Protein AF-A0A7X7KH08-F1 (afdb_monomer_lite)

Foldseek 3Di:
DVVVVVVVVVVVVVVVVVVPPPPPPDPQAAAEDEDDPCVDPVNVVVQCQLPPCPDDDPSNRHHYD

Structure (mmCIF, N/CA/C/O backbone):
data_AF-A0A7X7KH08-F1
#
_entry.id   AF-A0A7X7KH08-F1
#
loop_
_atom_site.group_PDB
_atom_site.id
_atom_site.type_symbol
_atom_site.label_atom_id
_atom_site.label_alt_id
_atom_site.label_comp_id
_atom_site.label_asym_id
_atom_site.label_entity_id
_atom_site.label_seq_id
_atom_site.pdbx_PDB_ins_code
_atom_site.Cartn_x
_atom_site.Cartn_y
_atom_site.Cartn_z
_atom_site.occupancy
_atom_site.B_iso_or_equiv
_atom_site.auth_seq_id
_atom_site.auth_comp_id
_atom_site.auth_asym_id
_atom_site.auth_atom_id
_atom_site.pdbx_PDB_model_num
ATOM 1 N N . MET A 1 1 ? -25.767 -2.287 59.989 1.00 54.38 1 MET A N 1
ATOM 2 C CA . MET A 1 1 ? -25.799 -3.168 58.794 1.00 54.38 1 MET A CA 1
ATOM 3 C C . MET A 1 1 ? -26.058 -2.445 57.470 1.00 54.38 1 MET A C 1
ATOM 5 O O . MET A 1 1 ? -25.442 -2.829 56.494 1.00 54.38 1 MET A O 1
ATOM 9 N N . LYS A 1 2 ? -26.886 -1.389 57.399 1.00 59.59 2 LYS A N 1
ATOM 10 C CA . LYS A 1 2 ? -27.253 -0.721 56.126 1.00 59.59 2 LYS A CA 1
ATOM 11 C C . LYS A 1 2 ? -26.086 0.003 55.413 1.00 59.59 2 LYS A C 1
ATOM 13 O O . LYS A 1 2 ? -25.986 -0.049 54.199 1.00 59.59 2 LYS A O 1
ATOM 18 N N . ILE A 1 3 ? -25.168 0.612 56.173 1.00 68.56 3 ILE A N 1
ATOM 19 C CA . ILE A 1 3 ? -24.014 1.376 55.645 1.00 68.56 3 ILE A CA 1
ATOM 20 C C . ILE A 1 3 ? -22.924 0.476 55.038 1.00 68.56 3 ILE A C 1
ATOM 22 O O . ILE A 1 3 ? -22.337 0.818 54.019 1.00 68.56 3 ILE A O 1
ATOM 26 N N . SER A 1 4 ? -22.686 -0.700 55.627 1.00 61.91 4 SER A N 1
ATOM 27 C CA . SER A 1 4 ? -21.658 -1.640 55.154 1.00 61.91 4 SER A CA 1
ATOM 28 C C . SER A 1 4 ? -22.022 -2.271 53.804 1.00 61.91 4 SER A C 1
ATOM 30 O O . SER A 1 4 ? -21.145 -2.471 52.969 1.00 61.91 4 SER A O 1
ATOM 32 N N . VAL A 1 5 ? -23.318 -2.495 53.553 1.00 69.31 5 VAL A N 1
ATOM 33 C CA . VAL A 1 5 ? -23.827 -3.029 52.278 1.00 69.31 5 VAL A CA 1
ATOM 34 C C . VAL A 1 5 ? -23.691 -1.999 51.147 1.00 69.31 5 VAL A C 1
ATOM 36 O O . VAL A 1 5 ? -23.259 -2.353 50.054 1.00 69.31 5 VAL A O 1
ATOM 39 N N . CYS A 1 6 ? -23.959 -0.713 51.410 1.00 69.12 6 CYS A N 1
ATOM 40 C CA . CYS A 1 6 ? -23.746 0.348 50.416 1.00 69.12 6 CYS A CA 1
ATOM 41 C C . CYS A 1 6 ?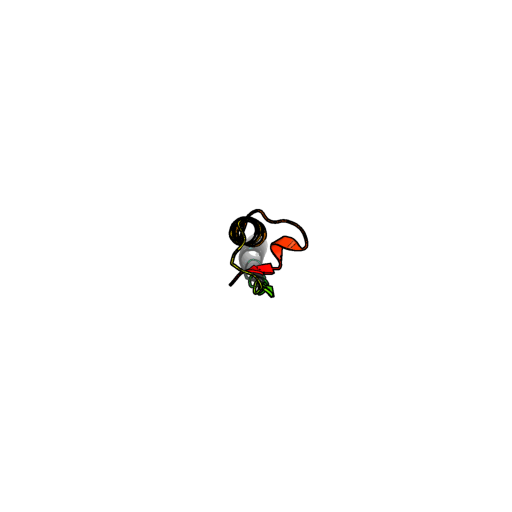 -22.264 0.545 50.072 1.00 69.12 6 CYS A C 1
ATOM 43 O O . CYS A 1 6 ? -21.930 0.744 48.906 1.00 69.12 6 CYS A O 1
ATOM 45 N N . LEU A 1 7 ? -21.371 0.459 51.064 1.00 72.62 7 LEU A N 1
ATOM 46 C CA . LEU A 1 7 ? -19.930 0.621 50.847 1.00 72.62 7 LEU A CA 1
ATOM 47 C C . LEU A 1 7 ? -19.351 -0.528 50.005 1.00 72.62 7 LEU A C 1
ATOM 49 O O . LEU A 1 7 ? -18.533 -0.301 49.117 1.00 72.62 7 LEU A O 1
ATOM 53 N N . SER A 1 8 ? -19.843 -1.749 50.235 1.00 73.06 8 SER A N 1
ATOM 54 C CA . SER A 1 8 ? -19.525 -2.933 49.429 1.00 73.06 8 SER A CA 1
ATOM 55 C C . SER A 1 8 ? -20.036 -2.810 47.989 1.00 73.06 8 SER A C 1
ATOM 57 O O . SER A 1 8 ? -19.293 -3.107 47.055 1.00 73.06 8 SER A O 1
ATOM 59 N N . SER A 1 9 ? -21.268 -2.329 47.794 1.00 73.44 9 SER A N 1
ATOM 60 C CA . SER A 1 9 ? -21.847 -2.147 46.458 1.00 73.44 9 SER A CA 1
ATOM 61 C C . SER A 1 9 ? -21.118 -1.072 45.648 1.00 73.44 9 SER A C 1
ATOM 63 O O . SER A 1 9 ? -20.935 -1.236 44.444 1.00 73.44 9 SER A O 1
ATOM 65 N N . LEU A 1 10 ? -20.687 0.016 46.292 1.00 77.62 10 LEU A N 1
ATOM 66 C CA . LE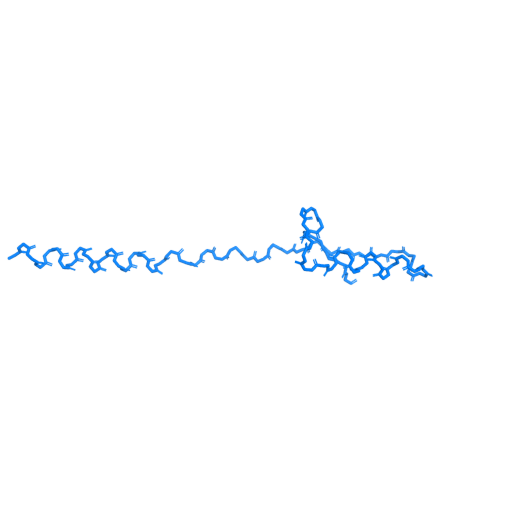U A 1 10 ? -19.961 1.094 45.622 1.00 77.62 10 LEU A CA 1
ATOM 67 C C . LEU A 1 10 ? -18.553 0.648 45.204 1.00 77.62 10 LEU A C 1
ATOM 69 O O . LEU A 1 10 ? -18.125 0.932 44.088 1.00 77.62 10 LEU A O 1
ATOM 73 N N . ALA A 1 11 ? -17.867 -0.109 46.066 1.00 78.50 11 ALA A N 1
ATOM 74 C CA . ALA A 1 11 ? -16.571 -0.701 45.745 1.00 78.50 11 ALA A CA 1
ATOM 75 C C . ALA A 1 11 ? -16.674 -1.694 44.575 1.00 78.50 11 ALA A C 1
ATOM 77 O O . ALA A 1 11 ? -15.826 -1.690 43.687 1.00 78.50 11 ALA A O 1
ATOM 78 N N . PHE A 1 12 ? -17.740 -2.498 44.531 1.00 78.12 12 PHE A N 1
ATOM 79 C CA . PHE A 1 12 ? -17.973 -3.447 43.443 1.00 78.12 12 PHE A CA 1
ATOM 80 C C . PHE A 1 12 ? -18.223 -2.749 42.095 1.00 78.12 12 PHE A C 1
ATOM 82 O O . PHE A 1 12 ? -17.640 -3.140 41.084 1.00 78.12 12 PHE A O 1
ATOM 89 N N . CYS A 1 13 ? -19.010 -1.666 42.077 1.00 76.19 13 CYS A N 1
ATOM 90 C CA . CYS A 1 13 ? -19.208 -0.851 40.871 1.00 76.19 13 CYS A CA 1
ATOM 91 C C . CYS A 1 13 ? -17.908 -0.201 40.377 1.00 76.19 13 CYS A C 1
ATOM 93 O O . CYS A 1 13 ? -17.687 -0.115 39.170 1.00 76.19 13 CYS A O 1
ATOM 95 N N . LEU A 1 14 ? -17.039 0.232 41.293 1.00 75.75 14 LEU A N 1
ATOM 96 C CA . LEU A 1 14 ? -15.765 0.857 40.935 1.00 75.75 14 LEU A CA 1
ATOM 97 C C . LEU A 1 14 ? -14.794 -0.147 40.289 1.00 75.75 14 LEU A C 1
ATOM 99 O O . LEU A 1 14 ? -14.068 0.205 39.364 1.00 75.75 14 LEU A O 1
ATOM 103 N N . ILE A 1 15 ? -14.825 -1.408 40.731 1.00 73.69 15 ILE A N 1
ATOM 104 C CA . ILE A 1 15 ? -14.017 -2.495 40.156 1.00 73.69 15 ILE A CA 1
ATOM 105 C C . ILE A 1 15 ? -14.531 -2.891 38.762 1.00 73.69 15 ILE A C 1
ATOM 107 O O . ILE A 1 15 ? -13.734 -3.180 37.874 1.00 73.69 15 ILE A O 1
ATOM 111 N N . LEU A 1 16 ? -15.846 -2.865 38.531 1.00 69.81 16 LEU A N 1
ATOM 112 C CA . LEU A 1 16 ? -16.426 -3.150 37.212 1.00 69.81 16 LEU A CA 1
ATOM 113 C C . LEU A 1 16 ? -16.105 -2.068 36.170 1.00 69.81 16 LEU A C 1
ATOM 115 O O . LEU A 1 16 ? -15.918 -2.393 35.000 1.00 69.81 16 LEU A O 1
ATOM 119 N N . ALA A 1 17 ? -16.003 -0.802 36.581 1.00 66.81 17 ALA A N 1
ATOM 120 C CA . ALA A 1 17 ? -15.701 0.305 35.672 1.00 66.81 17 ALA A CA 1
ATOM 121 C C . ALA A 1 17 ? -14.275 0.249 35.091 1.00 66.81 17 ALA A C 1
ATOM 123 O O . ALA A 1 17 ? -14.066 0.698 33.969 1.00 66.81 17 ALA A O 1
ATOM 124 N N . VAL A 1 18 ? -13.306 -0.331 35.812 1.00 62.25 18 VAL A N 1
ATOM 125 C CA . VAL A 1 18 ? -11.901 -0.410 35.361 1.00 62.25 18 VAL A CA 1
ATOM 126 C C . VAL A 1 18 ? -11.622 -1.607 34.441 1.00 62.25 18 VAL A C 1
ATOM 128 O O . VAL A 1 18 ? -10.587 -1.668 33.788 1.00 62.25 18 VAL A O 1
ATOM 131 N N . ALA A 1 19 ? -12.538 -2.576 34.368 1.00 62.91 19 ALA A N 1
ATOM 132 C CA . ALA A 1 19 ? -12.354 -3.796 33.579 1.00 62.91 19 ALA A CA 1
ATOM 133 C C . ALA A 1 19 ? -12.710 -3.631 32.083 1.00 62.91 19 ALA A C 1
ATOM 135 O O . ALA A 1 19 ? -12.526 -4.563 31.303 1.00 62.91 19 ALA A O 1
ATOM 136 N N . GLY A 1 20 ? -13.236 -2.468 31.675 1.00 60.50 20 GLY A N 1
ATOM 137 C CA . GLY A 1 20 ? -13.818 -2.244 30.346 1.00 60.50 20 GLY A CA 1
ATOM 138 C C . GLY A 1 20 ? -12.854 -1.837 29.223 1.00 60.50 20 GLY A C 1
ATOM 139 O O . GLY A 1 20 ? -13.295 -1.703 28.087 1.00 60.50 20 GLY A O 1
ATOM 140 N N . GLU A 1 21 ? -11.563 -1.635 29.492 1.00 57.19 21 GLU A N 1
ATOM 141 C CA . GLU A 1 21 ? -10.652 -0.961 28.544 1.00 57.19 21 GLU A CA 1
ATOM 142 C C . GLU A 1 21 ? -9.803 -1.911 27.671 1.00 57.19 21 GLU A C 1
ATOM 144 O O . GLU A 1 21 ? -9.001 -1.455 26.860 1.00 57.19 21 GLU A O 1
ATOM 149 N N . CYS A 1 22 ? -9.965 -3.235 27.775 1.00 51.84 22 CYS A N 1
ATOM 150 C CA . CYS A 1 22 ? -9.076 -4.192 27.091 1.00 51.84 22 CYS A CA 1
ATOM 151 C C . CYS A 1 22 ? -9.488 -4.611 25.667 1.00 51.84 22 CYS A C 1
ATOM 153 O O . CYS A 1 22 ? -8.859 -5.502 25.100 1.00 51.84 22 CYS A O 1
ATOM 155 N N . LEU A 1 23 ? -10.488 -3.980 25.051 1.00 59.84 23 LEU A N 1
ATOM 156 C CA . LEU A 1 23 ? -10.832 -4.219 23.642 1.00 59.84 23 LEU A CA 1
ATOM 157 C C . LEU A 1 23 ? -10.202 -3.141 22.754 1.00 59.84 23 LEU A C 1
ATOM 159 O O . LEU A 1 23 ? -10.892 -2.386 22.075 1.00 59.84 23 LEU A O 1
ATOM 163 N N . ALA A 1 24 ? -8.872 -3.052 22.778 1.00 59.69 24 ALA A N 1
ATOM 164 C CA . ALA A 1 24 ? -8.156 -2.403 21.691 1.00 59.69 24 ALA A CA 1
ATOM 165 C C . ALA A 1 24 ? -8.246 -3.339 20.479 1.00 59.69 24 ALA A C 1
ATOM 167 O O . ALA A 1 24 ? -7.630 -4.406 20.473 1.00 59.69 24 ALA A O 1
ATOM 168 N N . ASP A 1 25 ? -9.056 -2.962 19.489 1.00 60.88 25 ASP A N 1
ATOM 169 C CA . ASP A 1 25 ? -9.070 -3.607 18.179 1.00 60.88 25 ASP A CA 1
ATOM 170 C C . ASP A 1 25 ? -7.625 -3.593 17.659 1.00 60.88 25 ASP A C 1
A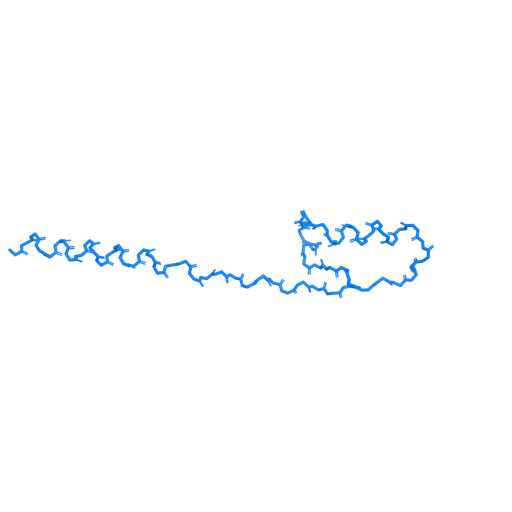TOM 172 O O . ASP A 1 25 ? -7.006 -2.529 17.538 1.00 60.88 25 ASP A O 1
ATOM 176 N N . ALA A 1 26 ? -7.021 -4.773 17.486 1.00 63.41 26 ALA A N 1
ATOM 177 C CA . ALA A 1 26 ? -5.672 -4.860 16.944 1.00 63.41 26 ALA A CA 1
ATOM 178 C C . ALA A 1 26 ? -5.672 -4.107 15.607 1.00 63.41 26 ALA A C 1
ATOM 180 O O . ALA A 1 26 ? -6.593 -4.333 14.822 1.00 63.41 26 ALA A O 1
ATOM 181 N N . PRO A 1 27 ? -4.692 -3.221 15.331 1.00 67.19 27 PRO A N 1
ATOM 182 C CA . PRO A 1 27 ? -4.743 -2.387 14.140 1.00 67.19 27 PRO A CA 1
ATOM 183 C C . PRO A 1 27 ? -4.926 -3.289 12.924 1.00 67.19 27 PRO A C 1
ATOM 185 O O . PRO A 1 27 ? -4.090 -4.168 12.679 1.00 67.19 27 PRO A O 1
ATOM 188 N N . ALA A 1 28 ? -6.045 -3.105 12.218 1.00 73.12 28 ALA A N 1
ATOM 189 C CA . ALA A 1 28 ? -6.388 -3.906 11.057 1.00 73.12 28 ALA A CA 1
ATOM 190 C C . ALA A 1 28 ? -5.171 -3.969 10.127 1.00 73.12 28 ALA A C 1
ATOM 192 O O . ALA A 1 28 ? -4.543 -2.956 9.797 1.00 73.12 28 A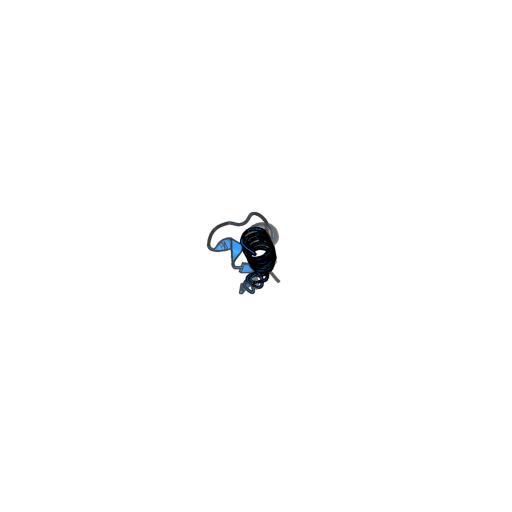LA A O 1
ATOM 193 N N . LYS A 1 29 ? -4.753 -5.190 9.786 1.00 82.56 29 LYS A N 1
ATOM 194 C CA . LYS A 1 29 ? -3.543 -5.402 8.996 1.00 82.56 29 LYS A CA 1
ATOM 195 C C . LYS A 1 29 ? -3.762 -4.806 7.605 1.00 82.56 29 LYS A C 1
ATOM 197 O O . LYS A 1 29 ? -4.481 -5.392 6.802 1.00 82.56 29 LYS A O 1
ATOM 202 N N . LYS A 1 30 ? -3.092 -3.686 7.321 1.00 89.06 30 LYS A N 1
ATOM 203 C CA . LYS A 1 30 ? -3.160 -3.008 6.021 1.00 89.06 30 LYS A CA 1
ATOM 204 C C . LYS A 1 30 ? -2.810 -3.945 4.863 1.00 89.06 30 LYS A C 1
ATOM 206 O O . LYS A 1 30 ? -1.885 -4.765 4.957 1.00 89.06 30 LYS A O 1
ATOM 211 N N . LEU A 1 31 ? -3.525 -3.789 3.753 1.00 92.75 31 LEU A N 1
ATOM 212 C CA . LEU A 1 31 ? -3.238 -4.449 2.484 1.00 92.75 31 LEU A CA 1
ATOM 213 C C . LEU A 1 31 ? -1.909 -3.937 1.922 1.00 92.75 31 LEU A C 1
ATOM 215 O O . LEU A 1 31 ? -1.668 -2.736 1.857 1.00 92.75 31 LEU A O 1
ATOM 219 N N . ARG A 1 32 ? -1.040 -4.858 1.504 1.00 94.06 32 ARG A N 1
ATOM 220 C CA . ARG A 1 32 ? 0.291 -4.530 0.980 1.00 94.06 32 ARG A CA 1
ATOM 221 C C . ARG A 1 32 ? 0.235 -4.384 -0.537 1.00 94.06 32 ARG A C 1
ATOM 223 O O . ARG A 1 32 ? -0.165 -5.324 -1.222 1.00 94.06 32 ARG A O 1
ATOM 230 N N . LEU A 1 33 ? 0.673 -3.240 -1.044 1.00 94.06 33 LEU A N 1
ATOM 231 C CA . LEU A 1 33 ? 0.697 -2.904 -2.464 1.00 94.06 33 LEU A CA 1
ATOM 232 C C . LEU A 1 33 ? 2.130 -2.882 -3.001 1.00 94.06 33 LEU A C 1
ATOM 234 O O . LEU A 1 33 ? 3.039 -2.397 -2.330 1.00 94.06 33 LEU A O 1
ATOM 238 N N . GLY A 1 34 ? 2.306 -3.349 -4.237 1.00 94.50 34 GLY A N 1
ATOM 239 C CA . GLY A 1 34 ? 3.520 -3.145 -5.029 1.00 94.50 34 GLY A CA 1
ATOM 240 C C . GLY A 1 34 ? 3.222 -2.266 -6.243 1.00 94.50 34 GLY A C 1
ATOM 241 O O . GLY A 1 34 ? 2.142 -2.366 -6.824 1.00 94.50 34 GLY A O 1
ATOM 242 N N . ILE A 1 35 ? 4.172 -1.413 -6.631 1.00 95.06 35 ILE A N 1
ATOM 243 C CA . ILE A 1 35 ? 4.072 -0.563 -7.827 1.00 95.06 35 ILE A CA 1
ATOM 244 C C . ILE A 1 35 ? 4.932 -1.181 -8.941 1.00 95.06 35 ILE A C 1
ATOM 246 O O . ILE A 1 35 ? 6.073 -1.566 -8.700 1.00 95.06 35 ILE A O 1
ATOM 250 N N . ILE A 1 36 ? 4.389 -1.285 -10.158 1.00 94.44 36 ILE A N 1
ATOM 251 C CA . ILE A 1 36 ? 5.102 -1.745 -11.364 1.00 94.44 36 ILE A CA 1
ATOM 252 C C . ILE A 1 36 ? 5.300 -0.538 -12.290 1.00 94.44 36 ILE A C 1
ATOM 254 O O . ILE A 1 36 ? 4.376 0.253 -12.457 1.00 94.44 36 ILE A O 1
ATOM 258 N N . GLY A 1 37 ? 6.489 -0.401 -12.891 1.00 92.50 37 GLY A N 1
ATOM 259 C CA . GLY A 1 37 ? 6.862 0.792 -13.670 1.00 92.50 37 GLY A CA 1
ATOM 260 C C . GLY A 1 37 ? 7.398 1.920 -12.781 1.00 92.50 37 GLY A C 1
ATOM 261 O O . GLY A 1 37 ? 6.859 3.025 -12.749 1.00 92.50 37 GLY A O 1
ATOM 262 N N . CYS A 1 38 ? 8.437 1.612 -11.996 1.00 95.00 38 CYS A N 1
ATOM 263 C CA . CYS A 1 38 ? 9.016 2.503 -10.981 1.00 95.00 38 CYS A CA 1
ATOM 264 C C . CYS A 1 38 ? 9.908 3.632 -11.535 1.00 95.00 38 CYS A C 1
ATOM 266 O O . CYS A 1 38 ? 10.577 4.322 -10.770 1.00 95.00 38 CYS A O 1
ATOM 268 N N . ASP A 1 39 ? 9.950 3.809 -12.849 1.00 95.56 39 ASP A N 1
ATOM 269 C CA . ASP A 1 39 ? 10.811 4.737 -13.586 1.00 95.56 39 ASP A CA 1
ATOM 270 C C . ASP A 1 39 ? 10.175 6.117 -13.814 1.00 95.56 39 ASP A C 1
ATOM 272 O O . ASP A 1 39 ? 10.791 7.013 -14.390 1.00 95.56 39 ASP A O 1
ATOM 276 N N . THR A 1 40 ? 8.953 6.321 -13.321 1.00 95.50 40 THR A N 1
ATOM 277 C CA . THR A 1 40 ? 8.231 7.588 -13.440 1.00 95.50 40 THR A CA 1
ATOM 278 C C . THR A 1 40 ? 8.198 8.356 -12.121 1.00 95.50 40 THR A C 1
ATOM 280 O O . THR A 1 40 ? 8.149 7.792 -11.027 1.00 95.50 40 THR A O 1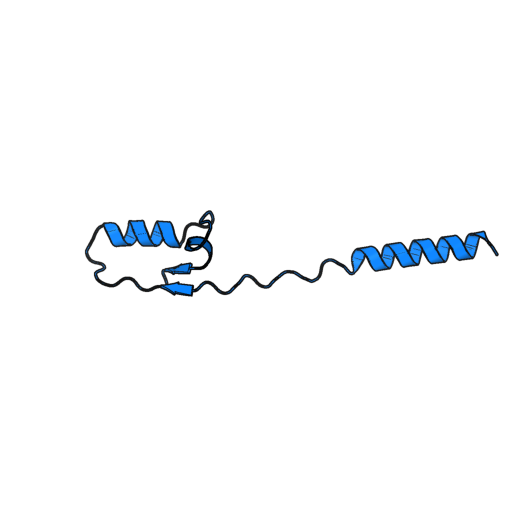
ATOM 283 N N . SER A 1 41 ? 8.134 9.685 -12.208 1.00 91.44 41 SER A N 1
ATOM 284 C CA . SER A 1 41 ? 7.982 10.573 -11.045 1.00 91.44 41 SER A CA 1
ATOM 285 C C . SER A 1 41 ? 6.676 10.364 -10.262 1.00 91.44 41 SER A C 1
ATOM 287 O O . SER A 1 41 ? 6.558 10.828 -9.130 1.00 91.44 41 SER A O 1
ATOM 289 N N . HIS A 1 42 ? 5.700 9.652 -10.830 1.00 95.25 42 HIS A N 1
ATOM 290 C CA . HIS A 1 42 ? 4.422 9.362 -10.180 1.00 95.25 42 HIS A CA 1
ATOM 291 C C . HIS A 1 42 ? 4.559 8.341 -9.051 1.00 95.25 42 HIS A C 1
ATOM 293 O O . HIS A 1 42 ? 3.802 8.382 -8.084 1.00 95.25 42 HIS A O 1
ATOM 299 N N . VAL A 1 43 ? 5.545 7.453 -9.139 1.00 96.44 43 VAL A N 1
ATOM 300 C CA . VAL A 1 43 ? 5.761 6.372 -8.172 1.00 96.44 43 VAL A CA 1
ATOM 301 C C . VAL A 1 43 ? 5.975 6.910 -6.750 1.0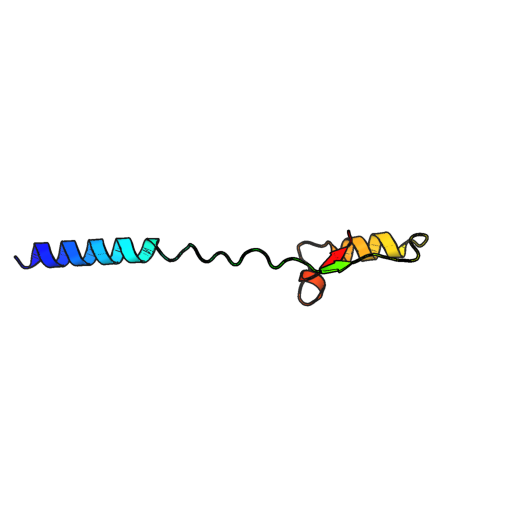0 96.44 43 VAL A C 1
ATOM 303 O O . VAL A 1 43 ? 5.211 6.521 -5.864 1.00 96.44 43 VAL A O 1
ATOM 306 N N . PRO A 1 44 ? 6.912 7.847 -6.490 1.00 95.38 44 PRO A N 1
ATOM 307 C CA . PRO A 1 44 ? 7.057 8.422 -5.153 1.00 95.38 44 PRO A CA 1
ATOM 308 C C . PRO A 1 44 ? 5.833 9.240 -4.709 1.00 95.38 44 PRO A C 1
ATOM 310 O O . PRO A 1 44 ? 5.540 9.283 -3.514 1.00 95.38 44 PRO A O 1
ATOM 313 N N . ALA A 1 45 ? 5.090 9.861 -5.633 1.00 95.00 45 ALA A N 1
ATOM 314 C CA . ALA A 1 45 ? 3.875 10.606 -5.295 1.00 95.00 45 ALA A CA 1
ATOM 315 C C . ALA A 1 45 ? 2.753 9.675 -4.804 1.00 95.00 45 ALA A C 1
ATOM 317 O O . ALA A 1 45 ? 2.153 9.929 -3.758 1.00 95.00 45 ALA A O 1
ATOM 318 N N . PHE A 1 46 ? 2.523 8.562 -5.504 1.00 94.19 46 PHE A N 1
ATOM 319 C CA . PHE A 1 46 ? 1.552 7.550 -5.093 1.00 94.19 46 PHE A CA 1
ATOM 320 C C . PHE A 1 46 ? 1.977 6.838 -3.813 1.00 94.19 46 PHE A C 1
ATOM 322 O O . PHE A 1 46 ? 1.163 6.700 -2.903 1.00 94.19 46 PHE A O 1
ATOM 329 N N . ALA A 1 47 ? 3.250 6.456 -3.688 1.00 95.19 47 ALA A N 1
ATOM 330 C CA . ALA A 1 47 ? 3.759 5.852 -2.459 1.00 95.19 47 ALA A CA 1
ATOM 331 C C . ALA A 1 47 ? 3.531 6.765 -1.242 1.00 95.19 47 ALA A C 1
ATOM 333 O O . ALA A 1 47 ? 3.109 6.291 -0.190 1.00 95.19 47 ALA A O 1
ATOM 334 N N . LYS A 1 48 ? 3.733 8.083 -1.392 1.00 95.19 48 LYS A N 1
ATOM 335 C CA . LYS A 1 48 ? 3.441 9.058 -0.334 1.00 95.19 48 LYS A CA 1
ATOM 336 C C . LYS A 1 48 ? 1.949 9.125 0.004 1.00 95.19 48 LYS A C 1
ATOM 338 O O . LYS A 1 48 ? 1.615 9.202 1.178 1.00 95.19 48 LYS A O 1
ATOM 343 N N . MET A 1 49 ? 1.076 9.090 -1.001 1.00 94.81 49 MET A N 1
ATOM 344 C CA . MET A 1 49 ? -0.377 9.123 -0.814 1.00 94.81 49 MET A CA 1
ATOM 345 C C . MET A 1 49 ? -0.897 7.879 -0.077 1.00 94.81 49 MET A C 1
ATOM 347 O O . MET A 1 49 ? -1.669 8.018 0.866 1.00 94.81 49 MET A O 1
ATOM 351 N N . PHE A 1 50 ? -0.457 6.677 -0.465 1.00 95.06 50 PHE A N 1
ATOM 352 C CA . PHE A 1 50 ? -0.875 5.424 0.185 1.00 95.06 50 PHE A CA 1
ATOM 353 C C . PHE A 1 50 ? -0.284 5.244 1.586 1.00 95.06 50 PHE A C 1
ATOM 355 O O . PHE A 1 50 ? -0.897 4.616 2.441 1.00 95.06 50 PHE A O 1
ATOM 362 N N . ASN A 1 51 ? 0.902 5.800 1.838 1.00 94.81 51 ASN A N 1
ATOM 363 C CA . ASN A 1 51 ? 1.555 5.718 3.142 1.00 94.81 51 ASN A CA 1
ATOM 364 C C . ASN A 1 51 ? 1.268 6.941 4.034 1.00 94.81 51 ASN A C 1
ATOM 366 O O . ASN A 1 51 ? 1.913 7.092 5.074 1.00 94.81 51 ASN A O 1
ATOM 370 N N . ASP A 1 52 ? 0.319 7.809 3.662 1.00 95.31 52 ASP A N 1
ATOM 371 C CA . ASP A 1 52 ? -0.073 8.949 4.490 1.00 95.31 52 ASP A CA 1
ATOM 372 C C . ASP A 1 52 ? -0.800 8.454 5.760 1.00 95.31 52 ASP A C 1
ATOM 374 O O . ASP A 1 52 ? -1.843 7.803 5.662 1.00 95.31 52 ASP A O 1
ATOM 378 N N . PRO A 1 53 ? -0.307 8.757 6.976 1.00 91.25 53 PRO A N 1
ATOM 379 C CA . PRO A 1 53 ? -0.986 8.382 8.218 1.00 91.25 53 PRO A CA 1
ATOM 380 C C . PRO A 1 53 ? -2.350 9.065 8.399 1.00 91.25 53 PRO A C 1
ATOM 382 O O . PRO A 1 53 ? -3.117 8.661 9.270 1.00 91.25 53 PRO A O 1
ATOM 385 N N . LYS A 1 54 ? -2.646 10.102 7.610 1.00 94.19 54 LYS A N 1
ATOM 386 C CA . LYS A 1 54 ? -3.931 10.809 7.579 1.00 94.19 54 LYS A CA 1
ATOM 387 C C . LYS A 1 54 ? -4.826 10.353 6.426 1.00 94.19 54 LYS A C 1
ATOM 389 O O . LYS A 1 54 ? -5.835 11.006 6.162 1.00 94.19 54 LYS A O 1
ATOM 394 N N . ALA A 1 55 ? -4.462 9.280 5.724 1.00 91.94 55 ALA A N 1
ATOM 395 C CA . ALA A 1 55 ? -5.320 8.669 4.723 1.00 91.94 55 ALA A CA 1
ATOM 396 C C . ALA A 1 55 ? -6.680 8.290 5.335 1.00 91.94 55 ALA A C 1
ATOM 398 O O . ALA A 1 55 ? -6.766 7.856 6.483 1.00 91.94 55 ALA A O 1
ATOM 399 N N . VAL A 1 56 ? -7.746 8.478 4.559 1.00 92.62 56 VAL A N 1
ATOM 400 C CA . VAL A 1 56 ? -9.131 8.211 4.965 1.00 92.62 56 VAL A CA 1
ATOM 401 C C . VAL A 1 56 ? -9.814 7.308 3.945 1.00 92.62 56 VAL A C 1
ATOM 403 O O . VAL A 1 56 ? -9.402 7.255 2.783 1.00 92.62 56 VAL A O 1
ATOM 406 N N . GLY A 1 57 ? -10.872 6.620 4.375 1.00 91.00 57 GLY A N 1
ATOM 407 C CA . GLY A 1 57 ? -11.591 5.663 3.534 1.00 91.00 57 GLY A CA 1
ATOM 408 C C . GLY A 1 57 ? -10.674 4.536 3.062 1.00 91.00 57 GLY A C 1
ATOM 409 O O . GLY A 1 57 ? -9.788 4.112 3.799 1.00 91.00 57 GLY A O 1
ATOM 410 N N . ASP A 1 58 ? -10.842 4.104 1.813 1.00 89.69 58 ASP A N 1
ATOM 411 C CA . ASP A 1 58 ? -10.109 2.966 1.239 1.00 89.69 58 ASP A CA 1
ATOM 412 C C . ASP A 1 58 ? -8.582 3.119 1.327 1.00 89.69 58 ASP A C 1
ATOM 414 O O . ASP A 1 58 ? -7.862 2.135 1.483 1.00 89.69 58 ASP A O 1
ATOM 418 N N . LEU A 1 59 ? -8.068 4.355 1.265 1.00 91.19 59 LEU A N 1
ATOM 419 C CA . LEU A 1 59 ? -6.632 4.634 1.350 1.00 91.19 59 LEU A CA 1
ATOM 420 C C . LEU A 1 59 ? -6.040 4.302 2.727 1.00 91.19 59 LEU A C 1
ATOM 422 O O . LEU A 1 59 ? -4.852 4.001 2.814 1.00 91.19 59 LEU A O 1
ATOM 426 N N . ALA A 1 60 ? -6.841 4.348 3.795 1.00 91.75 60 ALA A N 1
ATOM 427 C CA . ALA A 1 60 ? -6.382 4.046 5.151 1.00 91.75 60 ALA A CA 1
ATOM 428 C C . ALA A 1 60 ? -6.034 2.557 5.332 1.00 91.75 60 ALA A C 1
ATOM 430 O O . ALA A 1 60 ? -5.163 2.212 6.139 1.00 91.75 60 ALA A O 1
ATOM 431 N N . GLU A 1 61 ? -6.672 1.699 4.533 1.00 91.62 61 GLU A N 1
ATOM 432 C CA . GLU A 1 61 ? -6.622 0.239 4.632 1.00 91.62 61 GLU A CA 1
ATOM 433 C C . GLU A 1 61 ? -5.464 -0.388 3.841 1.00 91.62 61 GLU A C 1
ATOM 435 O O . GLU A 1 61 ? -5.294 -1.609 3.843 1.00 91.62 61 GLU A O 1
ATOM 440 N N . MET A 1 62 ? -4.639 0.417 3.165 1.00 93.00 62 MET A N 1
ATOM 441 C CA . MET A 1 62 ? -3.549 -0.062 2.313 1.00 93.00 62 MET A CA 1
ATOM 442 C C . MET A 1 62 ? -2.227 0.674 2.544 1.00 93.00 62 MET A C 1
ATOM 444 O O . MET A 1 62 ? -2.192 1.789 3.058 1.00 93.00 62 MET A O 1
ATOM 448 N N . SER A 1 63 ? -1.118 0.018 2.204 1.00 93.75 63 SER A N 1
ATOM 449 C CA . SER A 1 63 ? 0.229 0.586 2.251 1.00 93.75 63 SER A CA 1
ATOM 450 C C . SER A 1 63 ? 1.121 0.021 1.147 1.00 93.75 63 SER A C 1
ATOM 452 O O . SER A 1 63 ? 1.058 -1.164 0.814 1.00 93.75 63 SER A O 1
ATOM 454 N N . VAL A 1 64 ? 1.980 0.872 0.585 1.00 94.69 64 VAL A N 1
ATOM 455 C CA . VAL A 1 64 ? 3.012 0.463 -0.381 1.00 94.69 64 VAL A CA 1
ATOM 456 C C . VAL A 1 64 ? 4.251 0.011 0.388 1.00 94.69 64 VAL A C 1
ATOM 458 O O . VAL A 1 64 ? 4.699 0.724 1.293 1.00 94.69 64 VAL A O 1
ATOM 461 N N . VAL A 1 65 ? 4.781 -1.166 0.038 1.00 87.81 65 VAL A N 1
ATOM 462 C CA . VAL A 1 65 ? 5.872 -1.861 0.752 1.00 87.81 65 VAL A CA 1
ATOM 463 C C . VAL A 1 65 ? 7.088 -2.161 -0.106 1.00 87.81 65 VAL A C 1
ATOM 465 O O . VAL A 1 65 ? 6.941 -2.244 -1.343 1.00 87.81 65 VAL A O 1
#

Secondary structure (DSSP, 8-state):
-HHHHHHHHHHHHHHHHHTT-----PPP-PEEE--S-TTSTHHHHHHHHHT-TT--GGGGGEEE-

Radius of gyration: 24.73 Å; chains: 1; bounding box: 38×16×72 Å

pLDDT: mean 81.92, std 13.97, range [51.84, 96.44]

Sequence (65 aa):
MKISVCLSSLAFCLILAVAGECLADAPAKKLRLGIIGCDTSHVPAFAKMFNDPKAVGDLAEMSVV